Protein 1VFY (pdb70)

Solvent-accessible surface area: 4663 Å² total; per-residue (Å²): 150,126,90,100,48,82,21,2,104,104,40,85,120,141,24,64,146,177,46,147,82,43,27,0,82,49,66,0,3,0,10,3,87,118,30,1,69,46,57,6,34,21,64,149,112,53,49,166,114,92,25,56,0,5,59,71,14,56,92,80,62,62,130,137,87,112,160

CATH classification: 3.30.40.10

InterPro domains:
  IPR000306 FYVE zinc finger [PF01363] (172-229)
  IPR000306 FYVE zinc finger [SM00064] (165-231)
  IPR002014 VHS domain [PF00790] (5-145)
  IPR002014 VHS domain [PS50179] (18-149)
  IPR002014 VHS domain [SM00288] (9-145)
  IPR003903 Ubiquitin interacting motif [PF02809] (258-274)
  IPR003903 Ubiquitin interacting motif [PF02809] (301-317)
  IPR003903 Ubiquitin interacting motif [PS50330] (258-277)
  IPR003903 Ubiquitin interacting motif [PS50330] (301-320)
  IPR003903 Ubiquitin interacting motif [SM00726] (258-277)
  IPR003903 Ubiquitin interacting motif [SM00726]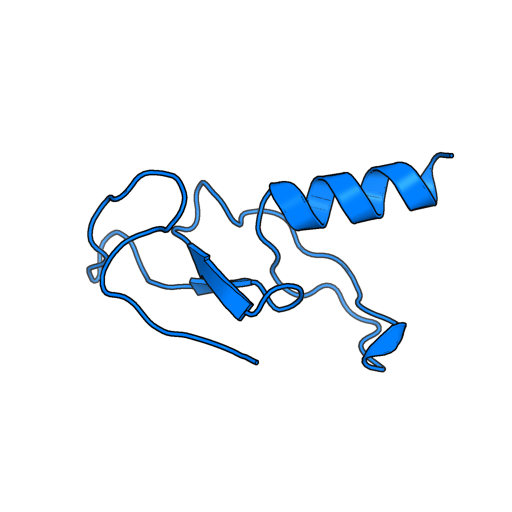 (301-320)
  IPR008942 ENTH/VHS [G3DSA:1.25.40.90] (3-155)
  IPR008942 ENTH/VHS [SSF48464] (5-150)
  IPR011011 Zinc finger, FYVE/PHD-type [SSF57903] (170-230)
  IPR013083 Zinc finger, RING/FYVE/PHD-type [G3DSA:3.30.40.10] (163-233)
  IPR017073 Hepatocyte growth factor-regulated tyrosine kinase substrate/VPS27 [PIRSF036956] (3-622)
  IPR017455 Zinc finger, FYVE-related [PS50178] (170-230)
  IPR049425 Vacuolar protein sorting-associated protein 27, GAT-like domain [PF21356] (354-424)

Nearest PDB structures (foldseek):
  1vfy-assembly1_A  TM=1.015E+00  e=1.432E-13  Saccharomyces cerevisiae
  1dvp-assembly1_A-2  TM=9.552E-01  e=8.795E-08  Drosophila melanogaster
  3zyq-assembly1_A  TM=9.660E-01  e=8.795E-08  Homo sapiens
  1z2q-assembly1_A  TM=8.440E-01  e=3.061E-06  Leishmania major
  6w9n-assembly1_A  TM=7.760E-01  e=4.459E-05  Homo sapiens

Structure (mmCIF, N/CA/C/O backbone):
data_1VFY
#
_entry.id   1VFY
#
_cell.length_a   24.090
_cell.length_b   26.570
_cell.length_c   31.610
_cell.angle_alpha   111.79
_cell.angle_beta   92.70
_cell.angle_gamma   105.70
#
_symmetry.space_group_name_H-M   'P 1'
#
loop_
_entity.id
_entity.type
_entity.pdbx_description
1 polymer 'PHOSPHATIDYLINOSITOL-3-PHOSPHATE BINDING FYVE DOMAIN OF PROTEIN VPS27'
2 non-polymer 'ZINC ION'
3 water water
#
loop_
_atom_site.group_PDB
_atom_site.id
_atom_site.type_symbol
_atom_site.label_atom_id
_atom_site.label_alt_id
_atom_site.label_comp_id
_atom_site.label_asym_id
_atom_site.label_entity_id
_atom_site.label_seq_id
_atom_site.pdbx_PDB_ins_code
_atom_site.Cartn_x
_atom_site.Cartn_y
_atom_site.Cartn_z
_atom_site.occupancy
_atom_site.B_iso_or_equiv
_atom_site.auth_seq_id
_atom_site.auth_comp_id
_atom_site.auth_asym_id
_atom_site.auth_atom_id
_atom_site.pdbx_PDB_model_num
ATOM 1 N N . ASP A 1 7 ? 7.887 17.852 47.781 1.00 18.09 169 ASP A N 1
ATOM 2 C CA . ASP A 1 7 ? 9.275 17.917 47.212 1.00 16.84 169 ASP A CA 1
ATOM 3 C C . ASP A 1 7 ? 9.383 17.094 45.931 1.00 9.03 169 ASP A C 1
ATOM 4 O O . ASP A 1 7 ? 9.425 17.684 44.892 1.00 12.14 169 ASP A O 1
ATOM 9 N N . TRP A 1 8 ? 9.435 15.768 45.983 1.00 9.21 170 TRP A N 1
ATOM 10 C CA . TRP A 1 8 ? 9.470 15.019 44.727 1.00 7.79 170 TRP A CA 1
ATOM 11 C C . TRP A 1 8 ? 8.087 14.982 44.070 1.00 8.32 170 TRP A C 1
ATOM 12 O O . TRP A 1 8 ? 7.047 14.927 44.756 1.00 8.38 170 TRP A O 1
ATOM 23 N N . ILE A 1 9 ? 8.064 15.036 42.737 1.00 6.81 171 ILE A N 1
ATOM 24 C CA . ILE A 1 9 ? 6.823 14.892 41.990 1.00 6.58 171 ILE A CA 1
ATOM 25 C C . ILE A 1 9 ? 6.959 13.578 41.212 1.00 6.19 171 ILE A C 1
ATOM 26 O O . ILE A 1 9 ? 7.948 12.869 41.370 1.00 7.51 171 ILE A O 1
ATOM 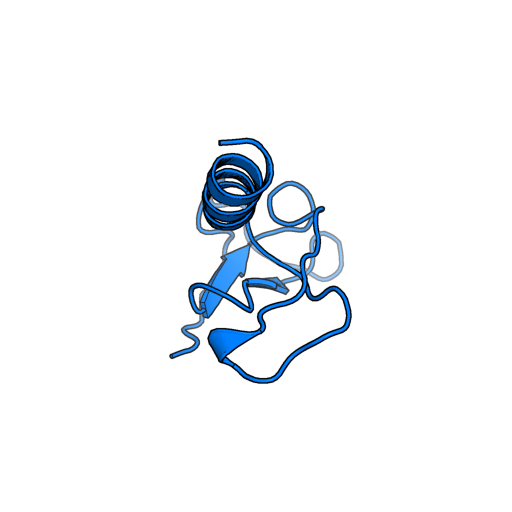31 N N . ASP A 1 10 ? 5.959 13.227 40.420 1.00 6.16 172 ASP A N 1
ATOM 32 C CA . ASP A 1 10 ? 6.070 12.058 39.570 1.00 6.80 172 ASP A CA 1
ATOM 33 C C . ASP A 1 10 ? 5.394 12.348 38.230 1.00 6.37 172 ASP A C 1
ATOM 34 O O . ASP A 1 10 ? 4.529 13.235 38.082 1.00 6.23 172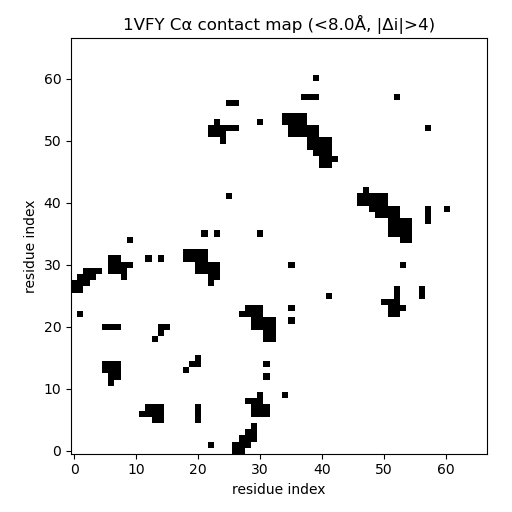 ASP A O 1
ATOM 39 N N . SER A 1 11 ? 5.862 11.615 37.217 1.00 6.83 173 SER A N 1
ATOM 40 C CA . SER A 1 11 ? 5.280 11.702 35.884 1.00 8.03 173 SER A CA 1
ATOM 41 C C . SER A 1 11 ? 5.711 10.463 35.128 1.00 8.71 173 SER A C 1
ATOM 42 O O . SER A 1 11 ? 6.599 9.708 35.580 1.00 8.86 173 SER A O 1
ATOM 45 N N . ASP A 1 12 ? 5.049 10.238 33.998 1.00 8.89 174 ASP A N 1
ATOM 46 C CA . ASP A 1 12 ? 5.382 9.096 33.161 1.00 9.00 174 ASP A CA 1
ATOM 47 C C . ASP A 1 12 ? 6.435 9.383 32.084 1.00 8.66 174 ASP A C 1
ATOM 48 O O . ASP A 1 12 ? 6.805 8.462 31.332 1.00 8.74 174 ASP A O 1
ATOM 53 N N . ALA A 1 13 ? 6.937 10.609 32.011 1.00 9.08 175 ALA A N 1
ATOM 54 C CA . ALA A 1 13 ? 7.913 10.948 30.983 1.00 8.25 175 ALA A CA 1
ATOM 55 C C . ALA A 1 13 ? 8.933 11.944 31.505 1.00 8.05 175 ALA A C 1
ATOM 56 O O . ALA A 1 13 ? 8.689 12.666 32.472 1.00 7.53 175 ALA A O 1
ATOM 58 N N . CYS A 1 14 ? 10.092 11.966 30.872 1.00 7.64 176 CYS A N 1
ATOM 59 C CA . CYS A 1 14 ? 11.168 12.872 31.233 1.00 7.20 176 CYS A CA 1
ATOM 60 C C . CYS A 1 14 ? 10.713 14.313 31.069 1.00 8.99 176 CYS A C 1
ATOM 61 O O . CYS A 1 14 ? 10.135 14.684 30.029 1.00 10.70 176 CYS A O 1
ATOM 64 N N . MET A 1 15 ? 10.985 15.140 32.068 1.00 9.14 177 MET A N 1
ATOM 65 C CA . MET A 1 15 ? 10.564 16.540 32.001 1.00 9.57 177 MET A CA 1
ATOM 66 C C . MET A 1 15 ? 11.317 17.351 30.943 1.00 13.74 177 MET A C 1
ATOM 67 O O . MET A 1 15 ? 10.811 18.401 30.493 1.00 16.85 177 MET A O 1
ATOM 72 N N . ILE A 1 16 ? 12.476 16.871 30.510 1.00 12.91 178 ILE A N 1
ATOM 73 C CA . ILE A 1 16 ? 13.226 17.597 29.501 1.00 12.63 178 ILE A CA 1
ATOM 74 C C . ILE A 1 16 ? 12.849 17.148 28.093 1.00 14.40 178 ILE A C 1
ATOM 75 O O . ILE A 1 16 ? 12.416 17.967 27.262 1.00 17.65 178 ILE A O 1
ATOM 80 N N . CYS A 1 17 ? 12.942 15.853 27.825 1.00 11.66 179 CYS A N 1
ATOM 81 C CA . CYS A 1 17 ? 12.671 15.379 26.478 1.00 11.05 179 CYS A CA 1
ATOM 82 C C . CYS A 1 17 ? 11.329 14.755 26.190 1.00 13.12 179 CYS A C 1
ATOM 83 O O . CYS A 1 17 ? 11.034 14.414 25.035 1.00 15.44 179 CYS A O 1
ATOM 86 N N . SER A 1 18 ? 10.526 14.573 27.235 1.00 11.13 180 SER A N 1
ATOM 87 C CA . SER A 1 18 ? 9.192 14.025 27.113 1.00 11.84 180 SER A CA 1
ATOM 88 C C . SER A 1 18 ? 9.095 12.577 26.657 1.00 12.02 180 SER A C 1
ATOM 89 O O . SER A 1 18 ? 8.015 12.107 26.339 1.00 13.89 180 SER A O 1
ATOM 92 N N . LYS A 1 19 ? 10.210 11.858 26.652 1.00 10.20 181 LYS A N 1
ATOM 93 C CA . LYS A 1 19 ? 10.192 10.450 26.293 1.00 11.65 181 LYS A CA 1
ATOM 94 C C . LYS A 1 19 ? 9.590 9.691 27.476 1.00 9.55 181 LYS A C 1
ATOM 95 O O . LYS A 1 19 ? 9.858 9.985 28.659 1.00 9.53 181 LYS A O 1
ATOM 101 N N . LYS A 1 20 ? 8.725 8.730 27.176 1.00 9.30 182 LYS A N 1
ATOM 102 C CA . LYS A 1 20 ? 8.048 7.972 28.215 1.00 8.67 182 LYS A CA 1
ATOM 103 C C . LYS A 1 20 ? 8.927 6.913 28.832 1.00 8.04 182 LYS A C 1
ATOM 104 O O . LYS A 1 20 ? 9.632 6.185 28.127 1.00 8.12 182 LYS A O 1
ATOM 110 N N . PHE A 1 21 ? 8.892 6.813 30.148 1.00 8.01 183 PHE A N 1
ATOM 111 C CA . PHE A 1 21 ? 9.743 5.843 30.810 1.00 6.91 183 PHE A CA 1
ATOM 112 C C . PHE A 1 21 ? 9.273 4.420 30.583 1.00 8.20 183 PHE A C 1
ATOM 113 O O . PHE A 1 21 ? 8.076 4.180 30.483 1.00 9.02 183 PHE A O 1
ATOM 121 N N . SER A 1 22 ? 10.218 3.479 30.552 1.00 7.75 184 SER A N 1
ATOM 122 C CA . SER A 1 22 ? 9.883 2.061 30.422 1.00 6.79 184 SER A CA 1
ATOM 123 C C . SER A 1 22 ? 11.102 1.326 30.968 1.00 7.40 184 SER A C 1
ATOM 124 O O . SER A 1 22 ? 12.081 1.951 31.390 1.00 8.09 184 SER A O 1
ATOM 127 N N . LEU A 1 23 ? 11.071 -0.004 30.973 1.00 8.27 185 LEU A N 1
ATOM 128 C CA . LEU A 1 23 ? 12.231 -0.730 31.442 1.00 8.66 185 LEU A CA 1
ATOM 129 C C . LEU A 1 23 ? 13.48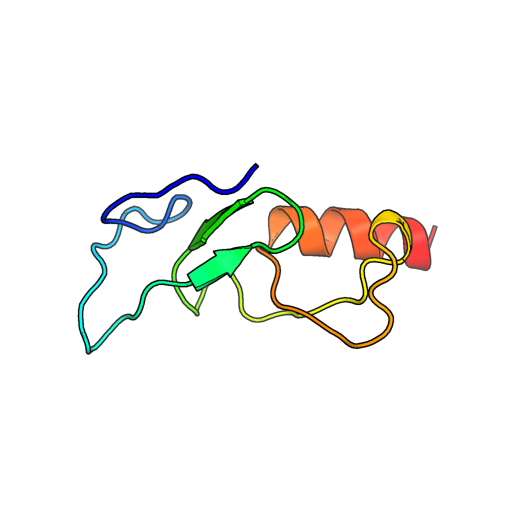0 -0.419 30.621 1.00 9.88 185 LEU A C 1
ATOM 130 O O . LEU A 1 23 ? 14.588 -0.579 31.135 1.00 10.97 185 LEU A O 1
ATOM 135 N N . LEU A 1 24 ? 13.304 -0.008 29.366 1.00 8.63 186 LEU A N 1
ATOM 136 C CA . LEU A 1 24 ? 14.443 0.329 28.499 1.00 9.63 186 LEU A CA 1
ATOM 137 C C . LEU A 1 24 ? 14.871 1.809 28.587 1.00 10.10 186 LEU A C 1
ATOM 138 O O . LEU A 1 24 ? 15.825 2.219 27.914 1.00 12.23 186 LEU A O 1
ATOM 143 N N . ASN A 1 25 ? 14.141 2.622 29.358 1.00 8.14 187 ASN A N 1
ATOM 144 C CA . ASN A 1 25 ? 14.519 4.031 29.571 1.00 8.00 187 ASN A CA 1
ATOM 145 C C . ASN A 1 25 ? 13.891 4.355 30.926 1.00 6.44 187 ASN A C 1
ATOM 146 O O . ASN A 1 25 ? 12.786 4.892 31.037 1.00 7.18 187 ASN A O 1
ATOM 151 N N . ARG A 1 26 ? 14.611 4.006 31.964 1.00 6.62 188 ARG A N 1
ATOM 152 C CA . ARG A 1 26 ? 14.054 4.089 33.300 1.00 6.70 188 ARG A CA 1
ATOM 153 C C . ARG A 1 26 ? 13.879 5.474 33.875 1.00 6.00 188 ARG A C 1
ATOM 154 O O . ARG A 1 26 ? 14.545 6.433 33.489 1.00 6.97 188 ARG A O 1
ATOM 162 N N . LYS A 1 27 ? 12.944 5.556 34.809 1.00 7.40 189 LYS A N 1
ATOM 163 C CA . LYS A 1 27 ? 12.623 6.784 35.518 1.00 6.72 189 LYS A CA 1
ATOM 164 C C . LYS A 1 27 ? 13.672 7.112 36.589 1.00 6.05 189 LYS A C 1
ATOM 165 O O . LYS A 1 27 ? 14.161 6.217 37.284 1.00 8.03 189 LYS A O 1
ATOM 171 N N . HIS A 1 28 ? 14.000 8.399 36.714 1.00 6.00 190 HIS A N 1
ATOM 172 C CA . HIS A 1 28 ? 14.900 8.816 37.780 1.00 5.54 190 HIS A CA 1
ATOM 173 C C . HIS A 1 28 ? 14.474 10.173 38.308 1.00 5.57 190 HIS A C 1
ATOM 174 O O . HIS A 1 28 ? 14.035 11.037 37.549 1.00 9.33 190 HIS A O 1
ATOM 181 N N . HIS A 1 29 ? 14.614 10.377 39.601 1.00 4.89 191 HIS A N 1
ATOM 182 C CA . HIS A 1 29 ? 14.353 11.682 40.178 1.00 6.19 191 HIS A CA 1
ATOM 183 C C . HIS A 1 29 ? 15.638 12.493 40.362 1.00 5.59 191 HIS A C 1
ATOM 184 O O . HIS A 1 29 ? 16.706 11.944 40.690 1.00 5.56 191 HIS A O 1
ATOM 191 N N . CYS A 1 30 ? 15.514 13.808 40.191 1.00 4.92 192 CYS A N 1
ATOM 192 C CA . CYS A 1 30 ? 16.589 14.741 40.535 1.00 4.78 192 CYS A CA 1
ATOM 193 C C . CYS A 1 30 ? 16.465 14.967 42.058 1.00 4.40 192 CYS A C 1
ATOM 194 O O . CYS A 1 30 ? 15.407 15.370 42.557 1.00 5.76 192 CYS A O 1
ATOM 197 N N . ARG A 1 31 ? 17.526 14.697 42.797 1.00 4.69 193 ARG A N 1
ATOM 198 C CA . ARG A 1 31 ? 17.500 14.873 44.255 1.00 5.24 193 ARG A CA 1
ATOM 199 C C . ARG A 1 31 ? 17.494 16.342 44.669 1.00 5.44 193 ARG A C 1
ATOM 200 O O . ARG A 1 31 ? 17.176 16.659 45.828 1.00 6.02 193 ARG A O 1
ATOM 208 N N . SER A 1 32 ? 17.827 17.243 43.765 1.00 4.70 194 SER A N 1
ATOM 209 C CA . SER A 1 32 ? 17.793 18.669 44.065 1.00 6.19 194 SER A CA 1
ATOM 210 C C . SER A 1 32 ? 16.403 19.299 43.831 1.00 6.12 194 SER A C 1
ATOM 211 O O . SER A 1 32 ? 15.860 19.927 44.758 1.00 9.35 194 SER A O 1
ATOM 214 N N . CYS A 1 33 ? 15.822 19.120 42.647 1.00 4.94 195 CYS A N 1
ATOM 215 C CA . CYS A 1 33 ? 14.548 19.773 42.362 1.00 6.16 195 CYS A CA 1
ATOM 216 C C . CYS A 1 33 ? 13.337 18.859 42.468 1.00 5.23 195 CYS A C 1
ATOM 217 O O . CYS A 1 33 ? 12.189 19.354 42.456 1.00 6.66 195 CYS A O 1
ATOM 220 N N . GLY A 1 34 ? 13.529 17.551 42.571 1.00 5.90 196 GLY A N 1
ATOM 221 C CA . GLY A 1 34 ? 12.401 16.631 42.723 1.00 5.92 196 GLY A CA 1
ATOM 222 C C . GLY A 1 34 ? 11.716 16.198 41.438 1.00 5.44 196 GLY A C 1
ATOM 223 O O . GLY A 1 34 ? 10.791 15.389 41.515 1.00 5.76 196 GLY A O 1
ATOM 224 N N . GLY A 1 35 ? 12.133 16.750 40.300 1.00 5.70 197 GLY A N 1
ATOM 225 C CA . GLY A 1 35 ? 11.555 16.365 39.023 1.00 5.61 197 GLY A CA 1
ATOM 226 C C . GLY A 1 35 ? 11.966 14.961 38.589 1.00 4.52 197 GLY A C 1
ATOM 227 O O . GLY A 1 35 ? 12.816 14.322 39.215 1.00 5.68 197 GLY A O 1
ATOM 228 N N . VAL A 1 36 ? 11.352 14.481 37.510 1.00 5.96 198 VAL A N 1
ATOM 229 C CA . VAL A 1 36 ? 11.698 13.163 36.929 1.00 6.50 198 VAL A CA 1
ATOM 230 C C . VAL A 1 36 ? 12.323 13.335 35.556 1.00 5.98 198 VAL A C 1
ATOM 231 O O . VAL A 1 36 ? 11.875 14.164 34.752 1.00 5.85 198 VAL A O 1
ATOM 235 N N . PHE A 1 37 ? 13.373 12.544 35.337 1.00 6.09 199 PHE A N 1
ATOM 236 C CA . PHE A 1 37 ? 14.215 12.666 34.158 1.00 5.07 199 PHE A CA 1
ATOM 237 C C . PHE A 1 37 ? 14.705 11.311 33.702 1.00 6.37 199 PHE A C 1
ATOM 238 O O . PHE A 1 37 ? 14.787 10.373 34.481 1.00 6.55 199 PHE A O 1
ATOM 246 N N . CYS A 1 38 ? 15.012 11.210 32.410 1.00 6.92 200 CYS A N 1
ATOM 247 C CA . CYS A 1 38 ? 15.636 9.997 31.899 1.00 7.08 200 CYS A CA 1
ATOM 248 C C . CYS A 1 38 ? 17.154 10.081 32.252 1.00 5.98 200 CYS A C 1
ATOM 249 O O . CYS A 1 38 ? 17.669 11.131 32.691 1.00 7.16 200 CYS A O 1
ATOM 252 N N . GLN A 1 39 ? 17.878 8.990 32.048 1.00 6.29 201 GLN A N 1
ATOM 253 C CA . GLN A 1 39 ? 19.307 8.936 32.312 1.00 6.48 201 GLN A CA 1
ATOM 254 C C . GLN A 1 39 ? 20.071 9.990 31.514 1.00 7.08 201 GLN A C 1
ATOM 255 O O . GLN A 1 39 ? 20.979 10.643 32.033 1.00 7.26 201 GLN A O 1
ATOM 261 N N . GLU A 1 40 ? 19.704 10.166 30.242 1.00 7.64 202 GLU A N 1
ATOM 262 C CA . GLU A 1 40 ? 20.428 11.109 29.418 1.00 8.07 202 GLU A CA 1
ATOM 263 C C . GLU A 1 40 ? 20.371 12.524 29.992 1.00 9.70 202 GLU A C 1
ATOM 264 O O . GLU A 1 40 ? 21.287 13.325 29.790 1.00 9.52 202 GLU A O 1
ATOM 270 N N . HIS A 1 41 ? 19.292 12.833 30.689 1.00 7.27 203 HIS A N 1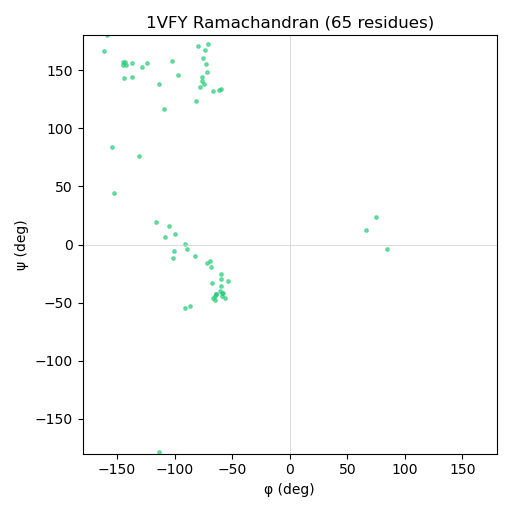
ATOM 271 C CA . HIS A 1 41 ? 19.122 14.162 31.255 1.00 8.16 203 HIS A CA 1
ATOM 272 C C . HIS A 1 41 ? 19.338 14.252 32.749 1.00 6.38 203 HIS A C 1
ATOM 273 O O . HIS A 1 41 ? 18.951 15.245 33.372 1.00 9.47 203 HIS A O 1
ATOM 280 N N . SER A 1 42 ? 19.963 13.230 33.321 1.00 6.12 204 SER A N 1
ATOM 281 C CA . SER A 1 42 ? 20.293 13.245 34.757 1.00 6.19 204 SER A CA 1
ATOM 282 C C . SER A 1 42 ? 21.522 12.373 34.971 1.00 5.78 204 SER A C 1
ATOM 283 O O . SER A 1 42 ? 21.598 11.623 35.936 1.00 7.37 204 SER A O 1
ATOM 286 N N . SER A 1 43 ? 22.522 12.523 34.095 1.00 7.49 205 SER A N 1
ATOM 287 C CA . SER A 1 43 ? 23.716 11.677 34.166 1.00 7.15 205 SER A CA 1
ATOM 288 C C . SER A 1 43 ? 24.779 12.097 35.162 1.00 7.74 205 SER A C 1
ATOM 289 O O . SER A 1 43 ? 25.709 11.333 35.427 1.00 8.58 205 SER A O 1
ATOM 292 N N . ASN A 1 44 ? 24.637 13.294 35.743 1.00 6.46 206 ASN A N 1
ATOM 293 C CA . ASN A 1 44 ? 25.594 13.797 36.713 1.00 5.65 206 ASN A CA 1
ATOM 294 C C . ASN A 1 44 ? 25.043 13.648 38.132 1.00 6.69 206 ASN A C 1
ATOM 295 O O . ASN A 1 44 ? 23.810 13.556 38.338 1.00 6.77 206 ASN A O 1
ATOM 300 N N . SER A 1 45 ? 25.952 13.637 39.111 1.00 6.08 207 SER A N 1
ATOM 301 C CA . SER A 1 45 ? 25.583 13.544 40.516 1.00 4.83 207 SER A CA 1
ATOM 302 C C . SER A 1 45 ? 26.427 14.511 41.300 1.00 5.78 207 SER A C 1
ATOM 303 O O . SER A 1 45 ? 27.626 14.673 41.006 1.00 7.25 207 SER A O 1
ATOM 306 N N . ILE A 1 46 ? 25.824 15.100 42.332 1.00 5.60 208 ILE A N 1
ATOM 307 C CA . ILE A 1 46 ? 26.504 16.089 43.148 1.00 4.63 208 ILE A CA 1
ATOM 308 C C . ILE A 1 46 ? 26.089 15.936 44.583 1.00 5.01 208 ILE A C 1
ATOM 309 O O . ILE A 1 46 ? 25.024 15.364 44.880 1.00 5.60 208 ILE A O 1
ATOM 314 N N . PRO A 1 47 ? 26.916 16.401 45.520 1.00 5.64 209 PRO A N 1
ATOM 315 C CA . PRO A 1 47 ? 26.506 16.325 46.932 1.00 5.65 209 PRO A CA 1
ATOM 316 C C . PRO A 1 47 ? 25.472 17.445 47.082 1.00 5.32 209 PRO A C 1
ATOM 317 O O . PRO A 1 47 ? 25.426 18.382 46.273 1.00 5.95 209 PRO A O 1
ATOM 321 N N . LEU A 1 48 ? 24.637 17.372 48.118 1.00 5.58 210 LEU A N 1
ATOM 322 C CA . LEU A 1 48 ? 23.647 18.418 48.413 1.00 6.47 210 LEU A CA 1
ATOM 323 C C . LEU A 1 48 ? 23.807 18.731 49.910 1.00 7.39 210 LEU A C 1
ATOM 324 O O . LEU A 1 48 ? 23.000 18.314 50.736 1.00 6.81 210 LEU A O 1
ATOM 329 N N . PRO A 1 49 ? 24.864 19.483 50.246 1.00 8.28 211 PRO A N 1
ATOM 330 C CA . PRO A 1 49 ? 25.109 19.826 51.653 1.00 10.26 211 PRO A CA 1
ATOM 331 C C . PRO A 1 49 ? 23.955 20.471 52.386 1.00 12.37 211 PRO A C 1
ATOM 332 O O . PRO A 1 49 ? 23.808 20.263 53.606 1.00 13.53 211 PRO A O 1
ATOM 336 N N . ASP A 1 50 ? 23.129 21.240 51.677 1.00 12.83 212 ASP A N 1
ATOM 337 C CA . ASP A 1 50 ? 22.001 21.910 52.322 1.00 14.71 212 ASP A CA 1
ATOM 338 C C . ASP A 1 50 ? 20.941 20.929 52.770 1.00 17.08 212 ASP A C 1
ATOM 339 O O . ASP A 1 50 ? 20.055 21.296 53.539 1.00 21.09 212 ASP A O 1
ATOM 344 N N . LEU A 1 51 ? 21.027 19.699 52.285 1.00 13.40 213 LEU A N 1
ATOM 345 C CA . LEU A 1 51 ? 20.117 18.637 52.682 1.00 12.92 213 LEU A CA 1
ATOM 346 C C . LEU A 1 51 ? 20.872 17.630 53.569 1.00 8.87 213 LEU A C 1
ATOM 347 O O . LEU A 1 51 ? 20.347 16.562 53.899 1.00 15.13 213 LEU A O 1
ATOM 352 N N . GLY A 1 52 ? 22.117 17.955 53.917 1.00 9.80 214 GLY A N 1
ATOM 353 C CA . GLY A 1 52 ? 22.920 17.063 54.738 1.00 10.63 214 GLY A CA 1
ATOM 354 C C . GLY A 1 52 ? 23.437 15.860 53.961 1.00 9.82 214 GLY A C 1
ATOM 355 O O . GLY A 1 52 ? 23.757 14.850 54.565 1.00 11.16 214 GLY A O 1
ATOM 356 N N . ILE A 1 53 ? 23.545 15.980 52.626 1.00 7.74 215 ILE A N 1
ATOM 357 C CA . ILE A 1 53 ? 23.990 14.880 51.760 1.00 8.48 215 ILE A CA 1
ATOM 358 C C . ILE A 1 53 ? 25.388 15.212 51.242 1.00 7.71 215 ILE A C 1
ATOM 359 O O . ILE A 1 53 ? 25.579 16.192 50.502 1.00 8.49 215 ILE A O 1
ATOM 364 N N . TYR A 1 54 ? 26.353 14.368 51.629 1.00 7.66 216 TYR A N 1
ATOM 365 C CA . TYR A 1 54 ? 27.761 14.590 51.303 1.00 8.29 216 TYR A CA 1
ATOM 366 C C . TYR A 1 54 ? 28.419 13.552 50.400 1.00 11.13 216 TYR A C 1
ATOM 367 O O . TYR A 1 54 ? 29.649 13.392 50.393 1.00 22.13 216 TYR A O 1
ATOM 376 N N . GLU A 1 55 ? 27.600 12.800 49.695 1.00 7.59 217 GLU A N 1
ATOM 377 C CA . GLU A 1 55 ? 28.067 11.871 48.680 1.00 8.51 217 GLU A CA 1
ATOM 378 C C . GLU A 1 55 ? 27.295 12.326 47.431 1.00 8.64 217 GLU A C 1
ATOM 379 O O . GLU A 1 55 ? 26.215 12.923 47.536 1.00 8.66 217 GLU A O 1
ATOM 385 N N . PRO A 1 56 ? 27.811 12.025 46.244 1.00 7.31 218 PRO A N 1
ATOM 386 C CA . PRO A 1 56 ? 27.096 12.454 45.036 1.00 7.64 218 PRO A CA 1
ATOM 387 C C . PRO A 1 56 ? 25.756 11.740 44.854 1.00 6.93 218 PRO A C 1
ATOM 388 O O . PRO A 1 56 ? 25.680 10.506 44.963 1.00 9.23 218 PRO A O 1
ATOM 392 N N . VAL A 1 57 ? 24.714 12.509 44.569 1.00 5.76 219 VAL A N 1
ATOM 393 C CA . VAL A 1 57 ? 23.395 11.948 44.278 1.00 6.35 219 VAL A CA 1
ATOM 394 C C . VAL A 1 57 ? 22.926 12.560 42.952 1.00 5.08 219 VAL A C 1
ATOM 395 O O . VAL A 1 57 ? 23.314 13.680 42.541 1.00 4.76 219 VAL A O 1
ATOM 399 N N . ARG A 1 58 ? 22.087 11.810 42.258 1.00 5.66 220 ARG A N 1
ATOM 400 C CA . ARG A 1 58 ? 21.637 12.196 40.950 1.00 5.89 220 ARG A CA 1
ATOM 401 C C . ARG A 1 58 ? 20.911 13.503 40.875 1.00 5.23 220 ARG A C 1
ATOM 402 O O . ARG A 1 58 ? 20.022 13.760 41.672 1.00 5.90 220 ARG A O 1
ATOM 410 N N . VAL A 1 59 ? 21.279 14.314 39.886 1.00 4.83 221 VAL A N 1
ATOM 411 C CA . VAL A 1 59 ? 20.583 15.563 39.609 1.00 6.67 221 VAL A CA 1
ATOM 412 C C . VAL A 1 59 ? 20.374 15.759 38.113 1.00 4.57 221 VAL A C 1
ATOM 413 O O . VAL A 1 59 ? 21.095 15.182 37.281 1.00 6.33 221 V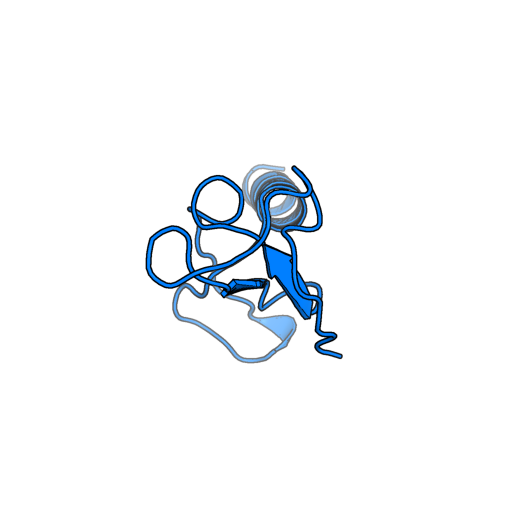AL A O 1
ATOM 417 N N . CYS A 1 60 ? 19.370 16.550 37.774 1.00 6.01 222 CYS A N 1
ATOM 418 C CA . CYS A 1 60 ? 19.142 16.899 36.380 1.00 5.02 222 CYS A CA 1
ATOM 419 C C . CYS A 1 60 ? 20.209 17.899 35.909 1.00 6.50 222 CYS A C 1
ATOM 420 O O . CYS A 1 60 ? 20.985 18.455 36.707 1.00 6.09 222 CYS A O 1
ATOM 423 N N . ASP A 1 61 ? 20.270 18.091 34.593 1.00 6.81 223 ASP A N 1
ATOM 424 C CA . ASP A 1 61 ? 21.264 18.982 34.021 1.00 7.76 223 ASP A CA 1
ATOM 425 C C . ASP A 1 61 ? 21.179 20.412 34.496 1.00 7.94 223 ASP A C 1
ATOM 426 O O . ASP A 1 61 ? 22.198 21.088 34.650 1.00 8.74 223 ASP A O 1
ATOM 431 N N . SER A 1 62 ? 19.964 20.904 34.718 1.00 8.22 224 SER A N 1
ATOM 432 C CA . SER A 1 62 ? 19.783 22.257 35.200 1.00 9.54 224 SER A CA 1
ATOM 433 C C . SER A 1 62 ? 20.367 22.433 36.616 1.00 6.54 224 SER A C 1
ATOM 434 O O . SER A 1 62 ? 21.066 23.410 36.897 1.00 8.57 224 SER A O 1
ATOM 437 N N . CYS A 1 63 ? 20.048 21.498 37.517 1.00 6.61 225 CYS A N 1
ATOM 438 C CA . CYS A 1 63 ? 20.552 21.566 38.878 1.00 4.38 225 CYS A CA 1
ATOM 439 C C . CYS A 1 63 ? 22.056 21.348 38.891 1.00 5.95 225 CYS A C 1
ATOM 440 O O . CYS A 1 63 ? 22.753 21.950 39.695 1.00 5.93 225 CYS A O 1
ATOM 443 N N . PHE A 1 64 ? 22.574 20.524 37.989 1.00 5.47 226 PHE A N 1
ATOM 444 C CA . PHE A 1 64 ? 24.014 20.311 37.908 1.00 6.33 226 PHE A CA 1
ATOM 445 C C . PHE A 1 64 ? 24.709 21.620 37.507 1.00 6.50 226 PHE A C 1
ATOM 446 O O . PHE A 1 64 ? 25.728 21.963 38.079 1.00 6.03 226 PHE A O 1
ATOM 454 N N . GLU A 1 65 ? 24.140 22.338 36.539 1.00 7.19 227 GLU A N 1
ATOM 455 C CA . GLU A 1 65 ? 24.751 23.58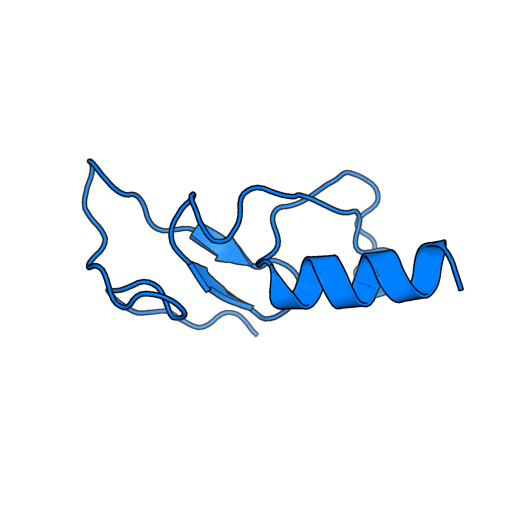7 36.096 1.00 8.13 227 GLU A CA 1
ATOM 456 C C . GLU A 1 65 ? 24.752 24.582 37.238 1.00 7.53 227 GLU A C 1
ATOM 457 O O . GLU A 1 65 ? 25.745 25.286 37.463 1.00 8.50 227 GLU A O 1
ATOM 463 N N . ASP A 1 66 ? 23.651 24.654 37.976 1.00 7.62 228 ASP A N 1
ATOM 464 C CA . ASP A 1 66 ? 23.554 25.588 39.097 1.00 8.33 228 ASP A CA 1
ATOM 465 C C . ASP A 1 66 ? 24.694 25.327 40.072 1.00 7.96 228 ASP A C 1
ATOM 466 O O . ASP A 1 66 ? 25.333 26.256 40.571 1.00 8.98 228 ASP A O 1
ATOM 471 N N . TYR A 1 67 ? 24.918 24.060 40.395 1.00 7.90 229 TYR A N 1
ATOM 472 C CA . TYR A 1 67 ? 25.941 23.678 41.352 1.00 7.26 229 TYR A CA 1
ATOM 473 C C . TYR A 1 67 ? 27.324 23.975 40.820 1.00 7.34 229 TYR A C 1
ATOM 474 O O . TYR A 1 67 ? 28.157 24.512 41.538 1.00 7.42 229 TYR A O 1
ATOM 483 N N . GLU A 1 68 ? 27.574 23.612 39.578 1.00 6.58 230 GLU A N 1
ATOM 484 C CA . GLU A 1 68 ? 28.863 23.848 38.971 1.00 7.58 230 GLU A CA 1
ATOM 485 C C . GLU A 1 68 ? 29.173 25.334 38.932 1.00 6.58 230 GLU A C 1
ATOM 486 O O . GLU A 1 68 ? 30.321 25.723 39.185 1.00 8.08 230 GLU A O 1
ATOM 492 N N . PHE A 1 69 ? 28.182 26.165 38.626 1.00 6.84 231 PHE A N 1
ATOM 493 C CA . PHE A 1 69 ? 28.439 27.605 38.616 1.00 6.60 231 PHE A CA 1
ATOM 494 C C . PHE A 1 69 ? 28.925 28.093 39.991 1.00 7.75 231 PHE A C 1
ATOM 495 O O . PHE A 1 69 ? 29.840 28.942 40.082 1.00 8.63 231 PHE A O 1
ATOM 503 N N . ILE A 1 70 ? 28.319 27.594 41.069 1.00 7.13 232 ILE A N 1
ATOM 504 C CA . ILE A 1 70 ? 28.712 27.998 42.413 1.00 8.33 232 ILE A CA 1
ATOM 505 C C . ILE A 1 70 ? 30.141 27.540 42.717 1.00 8.59 232 ILE A C 1
ATOM 506 O O . ILE A 1 70 ? 30.953 28.313 43.262 1.00 11.63 232 ILE A O 1
ATOM 511 N N . VAL A 1 71 ? 30.474 26.299 42.368 1.00 8.88 233 VAL A N 1
ATOM 512 C CA . VAL A 1 71 ? 31.799 25.758 42.623 1.00 11.18 233 VAL A CA 1
ATOM 513 C C . VAL A 1 71 ? 32.931 26.537 41.970 1.00 11.13 233 VAL A C 1
ATOM 514 O O . VAL A 1 71 ? 33.965 26.767 42.612 1.00 13.66 233 VAL A O 1
ATOM 518 N N . THR A 1 72 ? 32.765 26.925 40.714 1.00 8.89 234 THR A N 1
ATOM 519 C CA . THR A 1 72 ? 33.832 27.624 40.023 1.00 9.51 234 THR A CA 1
ATOM 520 C C . THR A 1 72 ? 33.685 29.135 39.961 1.00 9.47 234 THR A C 1
ATOM 521 O O . THR A 1 72 ? 34.460 29.814 39.271 1.00 10.05 234 THR A O 1
ATOM 525 N N . ASP A 1 73 ? 32.715 29.677 40.681 1.00 7.29 235 ASP A N 1
ATOM 526 C CA . ASP A 1 73 ? 32.525 31.116 40.631 1.00 8.56 235 ASP A CA 1
ATOM 527 C C . ASP A 1 73 ? 33.810 31.901 40.950 1.00 9.13 235 ASP A C 1
ATOM 528 O O . ASP A 1 73 ? 34.333 31.696 42.046 1.00 11.00 235 ASP A O 1
#

Sequence (67 aa):
DWIDSDACMICSKKFSLLNRKHHCRSCGGVFCQEHSSNSIPLPDLGIYEPVRVCDSCFEDYEFIVTD

B-factor: mean 12.64, std 8.09, range [3.98, 49.12]

Radius of gyration: 12.1 Å; Cα contacts (8 Å, |Δi|>4): 116; chains: 1; bounding box: 29×32×28 Å

Secondary structure (DSSP, 8-state):
-----SB-TTT-PBPBTTB--EE-TTT--EE-GGGS-EEEEEGGGTEEEEEEE-HHHHHHHHHHHH-

GO terms:
  GO:0070530 K63-linked polyubiquitin modification-dependent protein binding (F, IDA)
  GO:0005768 endosome (C, IDA)
  GO:0005774 vacuolar membrane (C, IDA)
  GO:0032266 phosphatidylinositol-3-phosphate binding (F, IDA)
  GO:0036435 K48-linked polyubiquitin modification-dependent protein binding (F, IDA)
  GO:0043130 ubiquitin binding (F, IDA)
  GO:0045053 protein retention in Golgi apparatus (P, IMP)
  GO:0045324 late endosome to vacuole transport (P, IMP)
  GO:1904669 ATP export (P, IMP)
  GO:0016237 microautophagy (P, IMP)
  GO:0140504 microlipophagy (P, IMP)
  GO:0006623 protein targeting to vacuole (P, IMP)
  GO:0006995 cellular response to nitrogen starvation (P, IMP)
  GO:0033565 ESCRT-0 complex (C, IPI)
  GO:0006623 protein targeting to vacuole (P, IPI)
  GO:0005515 protein binding (F, IPI)
  GO:0043162 ubiquitin-dependent protein catabolic process via the multivesicular body sorting pathway (P, IDA)
  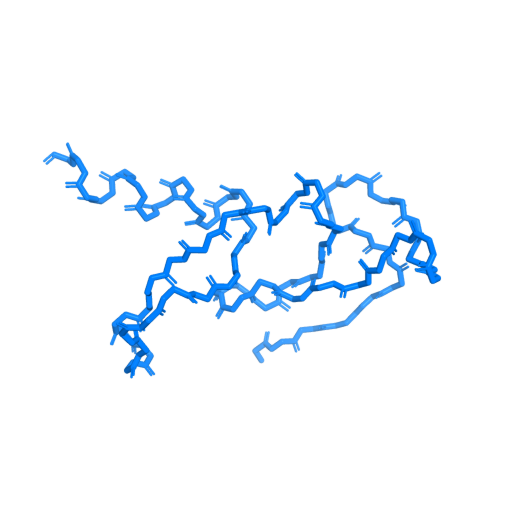GO:0009306 protein secretion (P, IMP)
  GO:0032991 protein-containing complex (C, IMP)
  GO:1903319 positive regulation of protein maturation (P, IMP)

Organism: Saccharomyces cerevisiae (strain ATCC 204508 / S288c) (NCBI:txid559292)

Foldseek 3Di:
DADDDQAAPPPRHGADPVFHWDAAPPPNYIHTCVQFVFFDADVVVPGDDTDTHGPVVVVVVVVVVVD